Protein AF-A0A401PYM1-F1 (afdb_monomer)

Solvent-accessible surface area (backbone atoms only — not comparable to full-atom values): 5213 Å² total; per-residue (Å²): 108,72,69,57,55,52,56,62,51,44,58,63,13,51,53,48,14,69,75,70,72,46,59,57,68,62,27,37,53,52,51,52,50,53,53,50,49,55,48,70,75,42,44,74,70,42,48,53,54,51,49,56,51,50,51,53,50,52,53,52,52,50,52,51,51,53,52,52,53,24,58,75,67,67,32,64,70,45,53,52,50,49,37,51,74,65,56,70,67,62,86,86,117

Nearest PDB structures (foldseek):
  3tcu-assembly1_A  TM=3.744E-01  e=5.512E+00  Bacillus cereus ATCC 14579

InterPro domains:
  IPR001734 Sodium/solute symporter [PF00474] (16-80)
  IPR001734 Sodium/solute symporter [PS50283] (1-93)
  IPR038377 Sodium/glucose symporter superfamily [G3DSA:1.20.1730.10] (1-93)
  IPR051163 Sodium:Solute Symporter (SSF) [PTHR42985] (1-93)

Organism: Scyliorhinus torazame (NCBI:txid75743)

Sequence (93 aa):
MFFYLGIVTYTPSFALSQVTGMDMWTSVVITGLACTLYTTLGGIKAVVWTDVFQLCIMVIGLVAVLIQGSIHVGGFGKIWNIARNGSRTDIFE

pLDDT: mean 84.67, std 7.97, range [54.03, 95.81]

Radius of gyration: 18.84 Å; Cα contacts (8 Å, |Δi|>4): 36; chains: 1; bounding box: 50×26×40 Å

Foldseek 3Di:
DVVVVVVVLQVQLVVCCVVVVDDSVVSSVVSVVVVVVQCVVPPPVSVVVVVVVVVVVVVVVVVVCVVVVQVVQPHPVSVVVVCVVVVVPPPPD

Structure (mmCIF, N/CA/C/O backbone):
data_AF-A0A401PYM1-F1
#
_entry.id   AF-A0A401PYM1-F1
#
loop_
_atom_site.group_PDB
_atom_site.id
_atom_site.type_symbol
_atom_site.label_atom_id
_atom_site.label_alt_id
_atom_site.label_comp_id
_atom_site.label_asym_id
_atom_site.label_entity_id
_atom_site.label_seq_id
_atom_site.pdbx_PDB_ins_code
_atom_site.Cartn_x
_atom_site.Cartn_y
_atom_site.Cartn_z
_atom_site.occupancy
_atom_site.B_iso_or_equiv
_atom_site.auth_seq_id
_atom_site.auth_comp_id
_atom_site.auth_asym_id
_atom_site.auth_atom_id
_atom_site.pdbx_PDB_model_num
ATOM 1 N N . MET A 1 1 ? -3.361 11.227 -20.783 1.00 73.75 1 MET A N 1
ATOM 2 C CA . MET A 1 1 ? -2.588 10.089 -20.236 1.00 73.75 1 MET A CA 1
ATOM 3 C C . MET A 1 1 ? -1.625 10.523 -19.136 1.00 73.75 1 MET A C 1
ATOM 5 O O . MET A 1 1 ? -1.771 10.044 -18.023 1.00 73.75 1 MET A O 1
ATOM 9 N N . PHE A 1 2 ? -0.714 11.472 -19.388 1.00 80.50 2 PHE A N 1
ATOM 10 C CA . PHE A 1 2 ? 0.254 11.941 -18.379 1.00 80.50 2 PHE A CA 1
ATOM 11 C C . PHE A 1 2 ? -0.383 12.427 -17.062 1.00 80.50 2 PHE A C 1
ATOM 13 O O . PHE A 1 2 ? 0.020 11.976 -15.996 1.00 80.50 2 PHE A O 1
ATOM 20 N N . PHE A 1 3 ? -1.435 13.252 -17.121 1.00 87.56 3 PHE A N 1
ATOM 21 C CA . PHE A 1 3 ? -2.154 13.700 -15.916 1.00 87.56 3 PHE A CA 1
ATOM 22 C C . PHE A 1 3 ? 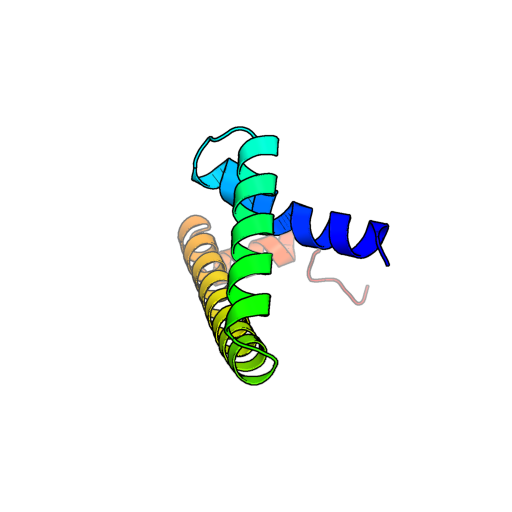-2.817 12.556 -15.135 1.00 87.56 3 PHE A C 1
ATOM 24 O O . PHE A 1 3 ? -2.791 12.549 -13.910 1.00 87.56 3 PHE A O 1
ATOM 31 N N . TYR A 1 4 ? -3.369 11.566 -15.839 1.00 88.31 4 TYR A N 1
ATOM 32 C CA . TYR A 1 4 ? -4.007 10.405 -15.218 1.00 88.31 4 TYR A CA 1
ATOM 33 C C . TYR A 1 4 ? -2.987 9.546 -14.461 1.00 88.31 4 TYR A C 1
ATOM 35 O O . TYR A 1 4 ? -3.203 9.223 -13.298 1.00 88.31 4 TYR A O 1
ATOM 43 N N . LEU A 1 5 ? -1.837 9.254 -15.080 1.00 87.81 5 LEU A N 1
ATOM 44 C CA . LEU A 1 5 ? -0.751 8.510 -14.433 1.00 87.81 5 LEU A CA 1
ATOM 45 C C . LEU A 1 5 ? -0.184 9.256 -13.215 1.00 87.81 5 LEU A C 1
ATOM 47 O O . LEU A 1 5 ? 0.129 8.624 -12.206 1.00 87.81 5 LEU A O 1
ATOM 51 N N . GLY A 1 6 ? -0.111 10.591 -13.277 1.00 86.00 6 GLY A N 1
ATOM 52 C CA . GLY A 1 6 ? 0.268 11.426 -12.135 1.00 86.00 6 GLY A CA 1
ATOM 53 C C . GLY A 1 6 ? -0.691 11.279 -10.950 1.00 86.00 6 GLY A C 1
ATOM 54 O O . GLY A 1 6 ? -0.248 11.032 -9.831 1.00 86.00 6 GLY A O 1
ATOM 55 N N . ILE A 1 7 ? -2.003 11.346 -11.199 1.00 87.88 7 ILE A N 1
ATOM 56 C CA . ILE A 1 7 ? -3.032 11.170 -10.160 1.00 87.88 7 ILE A CA 1
ATOM 57 C C . ILE A 1 7 ? -2.984 9.755 -9.569 1.00 87.88 7 ILE A C 1
ATOM 59 O O . ILE A 1 7 ? -3.011 9.595 -8.353 1.00 87.88 7 ILE A O 1
ATOM 63 N N . VAL A 1 8 ? -2.864 8.724 -10.408 1.00 88.12 8 VAL A N 1
ATOM 64 C CA . VAL A 1 8 ? -2.833 7.325 -9.947 1.00 88.12 8 VAL A CA 1
ATOM 65 C C . VAL A 1 8 ? -1.581 7.024 -9.118 1.00 88.12 8 VAL A C 1
ATOM 67 O O . VAL A 1 8 ? -1.663 6.282 -8.145 1.00 88.12 8 VAL A O 1
ATOM 70 N N . THR A 1 9 ? -0.434 7.628 -9.444 1.00 88.25 9 THR A N 1
ATOM 71 C CA . THR A 1 9 ? 0.816 7.452 -8.676 1.00 88.25 9 THR A CA 1
ATOM 72 C C . THR A 1 9 ? 0.799 8.233 -7.357 1.00 88.25 9 THR A C 1
ATOM 74 O O . THR A 1 9 ? 1.467 7.854 -6.392 1.00 88.25 9 THR A O 1
ATOM 77 N N . TYR A 1 10 ? 0.010 9.307 -7.275 1.00 89.88 10 TYR A N 1
ATOM 78 C CA . TYR A 1 10 ? -0.107 10.133 -6.075 1.00 89.88 10 TYR A CA 1
ATOM 79 C C . TYR A 1 10 ? -0.721 9.368 -4.896 1.00 89.88 10 TYR A C 1
ATOM 81 O O . TYR A 1 10 ? -0.191 9.432 -3.790 1.00 89.88 10 TYR A O 1
ATOM 89 N N . THR A 1 11 ? -1.788 8.596 -5.120 1.00 88.50 11 THR A N 1
ATOM 90 C CA . THR A 1 11 ? -2.493 7.846 -4.064 1.00 88.50 11 THR A CA 1
ATOM 91 C C . THR A 1 11 ? -1.596 6.881 -3.266 1.00 88.50 11 THR A C 1
ATOM 93 O O . THR A 1 11 ? -1.565 7.004 -2.038 1.00 88.50 11 THR A O 1
ATOM 96 N N . PRO A 1 12 ? -0.833 5.955 -3.886 1.00 87.00 12 PRO A N 1
ATOM 97 C CA . PRO A 1 12 ? 0.063 5.066 -3.144 1.00 87.00 12 PRO A CA 1
ATOM 98 C C . PRO A 1 12 ? 1.224 5.826 -2.490 1.00 87.00 12 PRO A C 1
ATOM 100 O O . PRO A 1 12 ? 1.622 5.492 -1.377 1.00 87.00 12 PRO A O 1
ATOM 103 N N . SER A 1 13 ? 1.718 6.892 -3.125 1.00 88.88 13 SER A N 1
ATOM 104 C CA . SER A 1 13 ? 2.792 7.726 -2.571 1.00 88.88 13 SER A CA 1
ATOM 105 C C . SER A 1 13 ? 2.343 8.497 -1.325 1.00 88.88 13 SER A C 1
ATOM 107 O O . SER A 1 13 ? 3.098 8.622 -0.363 1.00 88.88 13 SER A O 1
ATOM 109 N N . PHE A 1 14 ? 1.100 8.983 -1.319 1.00 89.81 14 PHE A N 1
ATOM 110 C CA . PHE A 1 14 ? 0.483 9.621 -0.161 1.00 89.81 14 PHE A CA 1
ATOM 111 C C . PHE A 1 14 ? 0.299 8.625 0.986 1.00 89.81 14 PHE A C 1
ATOM 113 O O . PHE A 1 14 ? 0.687 8.917 2.114 1.00 89.81 14 PHE A O 1
ATOM 120 N N . ALA A 1 15 ? -0.220 7.428 0.697 1.00 88.81 15 ALA A N 1
ATOM 121 C CA . ALA A 1 15 ? -0.354 6.373 1.698 1.00 88.81 15 ALA A CA 1
ATOM 122 C C . ALA A 1 15 ? 1.007 5.995 2.314 1.00 88.81 15 ALA A C 1
ATOM 124 O O . ALA A 1 15 ? 1.123 5.902 3.535 1.00 88.81 15 ALA A O 1
ATOM 125 N N . LEU A 1 16 ? 2.053 5.852 1.491 1.00 88.06 16 LEU A N 1
ATOM 126 C CA . LEU A 1 16 ? 3.408 5.547 1.957 1.00 88.06 16 LEU A CA 1
ATOM 127 C C . LEU A 1 16 ? 3.986 6.667 2.836 1.00 88.06 16 LEU A C 1
ATOM 129 O O . LEU A 1 16 ? 4.552 6.385 3.893 1.00 88.06 16 LEU A O 1
ATOM 133 N N . SER A 1 17 ? 3.805 7.928 2.437 1.00 91.06 17 SER A N 1
ATOM 134 C CA . SER A 1 17 ? 4.221 9.099 3.220 1.00 91.06 17 SER A CA 1
ATOM 135 C C . SER A 1 17 ? 3.528 9.149 4.588 1.00 91.06 17 SER A C 1
ATOM 137 O O . SER A 1 17 ? 4.198 9.366 5.594 1.00 91.06 17 SER A O 1
ATOM 139 N N . GLN A 1 18 ? 2.224 8.854 4.660 1.00 88.88 18 GLN A N 1
ATOM 140 C CA . GLN A 1 18 ? 1.470 8.825 5.922 1.00 88.88 18 GLN A CA 1
ATOM 141 C C . GLN A 1 18 ? 1.912 7.700 6.867 1.00 88.88 18 GLN A C 1
ATOM 143 O O . GLN A 1 18 ? 1.976 7.906 8.075 1.00 88.88 18 GLN A O 1
ATOM 148 N N . VAL A 1 19 ? 2.230 6.517 6.336 1.00 88.06 19 VAL A N 1
ATOM 149 C CA . VAL A 1 19 ? 2.639 5.363 7.158 1.00 88.06 19 VAL A CA 1
ATOM 150 C C . VAL A 1 19 ? 4.098 5.471 7.610 1.00 88.06 19 VAL A C 1
ATOM 152 O O . VAL A 1 19 ? 4.431 5.056 8.716 1.00 88.06 19 VAL A O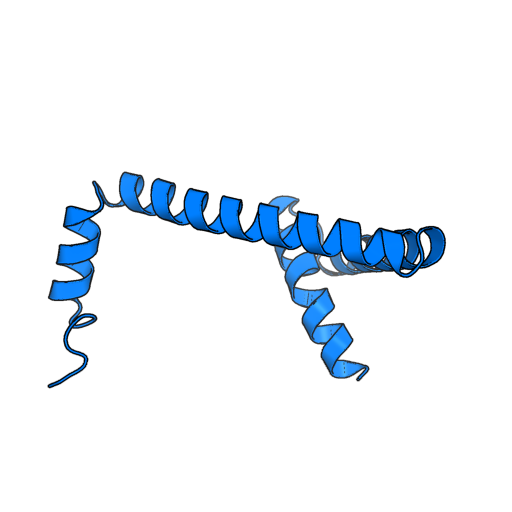 1
ATOM 155 N N . THR A 1 20 ? 4.969 6.035 6.772 1.00 87.38 20 THR A N 1
ATOM 156 C CA . THR A 1 20 ? 6.419 6.108 7.038 1.00 87.38 20 THR A CA 1
ATOM 157 C C . THR A 1 20 ? 6.830 7.435 7.690 1.00 87.38 20 THR A C 1
ATOM 159 O O . THR A 1 20 ? 7.935 7.549 8.210 1.00 87.38 20 THR A O 1
ATOM 162 N N . GLY A 1 21 ? 5.969 8.460 7.648 1.00 84.69 21 GLY A N 1
ATOM 163 C CA . GLY A 1 21 ? 6.272 9.819 8.114 1.00 84.69 21 GLY A CA 1
ATOM 164 C C . GLY A 1 21 ? 7.297 10.564 7.248 1.00 84.69 21 GLY A C 1
ATOM 165 O O . GLY A 1 21 ? 7.850 11.575 7.676 1.00 84.69 21 GLY A O 1
ATOM 166 N N . MET A 1 22 ? 7.586 10.055 6.047 1.00 86.19 22 MET A N 1
ATOM 167 C CA . MET A 1 22 ? 8.555 10.638 5.118 1.00 86.19 22 MET A CA 1
ATOM 168 C C . MET A 1 22 ? 7.928 11.748 4.276 1.00 86.19 22 MET A C 1
ATOM 170 O O . MET A 1 22 ? 6.722 11.741 4.020 1.00 86.19 22 MET A O 1
ATOM 174 N N . ASP A 1 23 ? 8.768 12.657 3.774 1.00 88.94 23 ASP A N 1
ATOM 175 C CA . ASP A 1 23 ? 8.334 13.700 2.847 1.00 88.94 23 ASP A CA 1
ATOM 176 C C . ASP A 1 23 ? 7.635 13.109 1.607 1.00 88.94 23 ASP A C 1
ATOM 178 O O . ASP A 1 23 ? 7.986 12.032 1.097 1.00 88.94 23 ASP A O 1
ATOM 182 N N . MET A 1 24 ? 6.619 13.827 1.129 1.00 87.19 24 MET A N 1
ATOM 183 C CA . MET A 1 24 ? 5.782 13.389 0.021 1.00 87.19 24 MET A CA 1
ATOM 184 C C . MET A 1 24 ? 6.587 13.201 -1.268 1.00 87.19 24 MET A C 1
ATOM 186 O O . MET A 1 24 ? 6.375 12.213 -1.973 1.00 87.19 24 MET A O 1
ATOM 190 N N . TRP A 1 25 ? 7.541 14.089 -1.560 1.00 88.31 25 TRP A N 1
ATOM 191 C CA . TRP A 1 25 ? 8.357 13.992 -2.770 1.00 88.31 25 TRP A CA 1
ATOM 192 C C . TRP A 1 25 ? 9.223 12.738 -2.768 1.00 88.31 25 TRP A C 1
ATOM 194 O O . TRP A 1 25 ? 9.283 12.025 -3.771 1.00 88.31 25 TRP A O 1
ATOM 204 N N . THR A 1 26 ? 9.824 12.414 -1.624 1.00 87.19 26 THR A N 1
ATOM 205 C CA . THR A 1 26 ? 10.625 11.195 -1.460 1.00 87.19 26 THR A CA 1
ATOM 206 C C . THR A 1 26 ? 9.773 9.942 -1.665 1.00 87.19 26 THR A C 1
ATOM 208 O O . THR A 1 26 ? 10.186 9.015 -2.361 1.00 87.19 26 THR A O 1
ATOM 211 N N . SER A 1 27 ? 8.548 9.936 -1.138 1.00 89.44 27 SER A N 1
ATOM 212 C CA . SER A 1 27 ? 7.616 8.811 -1.291 1.00 89.44 27 SER A CA 1
ATOM 213 C C . SER A 1 27 ? 7.169 8.614 -2.746 1.00 89.44 27 SER A C 1
ATOM 215 O O . SER A 1 27 ? 7.064 7.475 -3.207 1.00 89.44 27 SER A O 1
ATOM 217 N N . VAL A 1 28 ? 6.968 9.707 -3.494 1.00 90.12 28 VAL A N 1
ATOM 218 C CA . VAL A 1 28 ? 6.641 9.666 -4.931 1.00 90.12 28 VAL A CA 1
ATOM 219 C C . VAL A 1 28 ? 7.784 9.068 -5.744 1.00 90.12 28 VAL A C 1
ATOM 221 O O . VAL A 1 28 ? 7.552 8.185 -6.570 1.00 90.12 28 VAL A O 1
ATOM 224 N N . VAL A 1 29 ? 9.020 9.503 -5.489 1.00 91.50 29 VAL A N 1
ATOM 225 C CA . VAL A 1 29 ? 10.200 8.988 -6.197 1.00 91.50 29 VAL A CA 1
ATOM 226 C C . VAL A 1 29 ? 10.382 7.494 -5.934 1.00 91.50 29 VAL A C 1
ATOM 228 O O . VAL A 1 29 ? 10.566 6.731 -6.880 1.00 91.50 29 VAL A O 1
ATOM 231 N N . ILE A 1 30 ? 10.273 7.058 -4.676 1.00 90.56 30 ILE A N 1
ATOM 232 C CA . ILE A 1 30 ? 10.410 5.643 -4.303 1.00 90.56 30 ILE A CA 1
ATOM 233 C C . ILE A 1 30 ? 9.334 4.793 -4.986 1.00 90.56 30 ILE A C 1
ATOM 235 O O . ILE A 1 30 ? 9.651 3.782 -5.614 1.00 90.56 30 ILE A O 1
ATOM 239 N N . THR A 1 31 ? 8.070 5.215 -4.904 1.00 88.62 31 THR A N 1
ATOM 240 C CA . THR A 1 31 ? 6.939 4.465 -5.469 1.00 88.62 31 THR A CA 1
ATOM 241 C C . THR A 1 31 ? 7.031 4.386 -6.993 1.00 88.62 31 THR A C 1
ATOM 243 O O . THR A 1 31 ? 6.852 3.313 -7.569 1.00 88.62 31 THR A O 1
ATOM 246 N N . GLY A 1 32 ? 7.374 5.492 -7.661 1.00 89.12 32 GLY A N 1
ATOM 247 C CA . GLY A 1 32 ? 7.557 5.528 -9.113 1.00 89.12 32 GLY A CA 1
ATOM 248 C C . GLY A 1 32 ? 8.737 4.677 -9.588 1.00 89.12 32 GLY A C 1
ATOM 249 O O . GLY A 1 32 ? 8.619 3.955 -10.581 1.00 89.12 32 GLY A O 1
ATOM 250 N N . LEU A 1 33 ? 9.858 4.706 -8.861 1.00 90.31 33 LEU A N 1
ATOM 251 C CA . LEU A 1 33 ? 11.043 3.912 -9.181 1.00 90.31 33 LEU A CA 1
ATOM 252 C C . LEU A 1 33 ? 10.774 2.416 -8.989 1.00 90.31 33 LEU A C 1
ATOM 254 O O . LEU A 1 33 ? 11.052 1.634 -9.895 1.00 90.31 33 LEU A O 1
ATOM 258 N N . ALA A 1 34 ? 10.151 2.023 -7.876 1.00 88.06 34 ALA A N 1
ATOM 259 C CA . ALA A 1 34 ? 9.718 0.647 -7.656 1.00 88.06 34 ALA A CA 1
ATOM 260 C C . ALA A 1 34 ? 8.785 0.173 -8.780 1.00 88.06 34 ALA A C 1
ATOM 262 O O . ALA A 1 34 ? 9.020 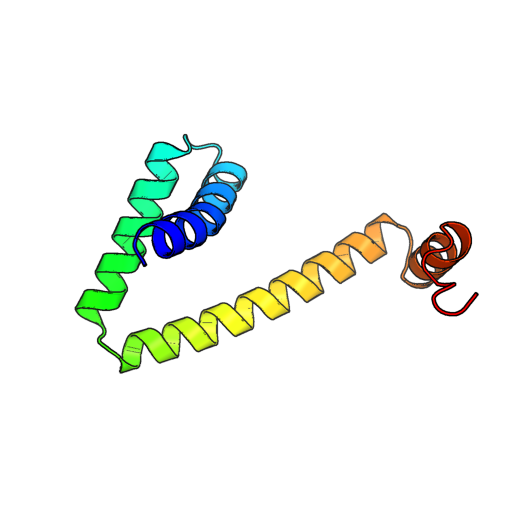-0.888 -9.363 1.00 88.06 34 ALA A O 1
ATOM 263 N N . CYS A 1 35 ? 7.787 0.993 -9.138 1.00 85.75 35 CYS A N 1
ATOM 264 C CA . CYS A 1 35 ? 6.820 0.678 -10.188 1.00 85.75 35 CYS A CA 1
ATOM 265 C C . CYS A 1 35 ? 7.477 0.478 -11.558 1.00 85.75 35 CYS A C 1
ATOM 267 O O . CYS A 1 35 ? 7.207 -0.496 -12.263 1.00 85.75 35 CYS A O 1
ATOM 269 N N . THR A 1 36 ? 8.418 1.356 -11.899 1.00 88.44 36 THR A N 1
ATOM 270 C CA . THR A 1 36 ? 9.169 1.284 -13.156 1.00 88.44 36 THR A CA 1
ATOM 271 C C . THR A 1 36 ? 10.063 0.047 -13.200 1.00 88.44 36 THR A C 1
ATOM 273 O O . THR A 1 36 ? 10.080 -0.665 -14.205 1.00 88.44 36 THR A O 1
ATOM 276 N N . LEU A 1 37 ? 10.781 -0.245 -12.112 1.00 87.81 37 LEU A N 1
ATOM 277 C CA . LEU A 1 37 ? 11.715 -1.368 -12.045 1.00 87.81 37 LEU A CA 1
ATOM 278 C C . LEU A 1 37 ? 11.013 -2.716 -12.215 1.00 87.81 37 LEU A C 1
ATOM 280 O O . LEU A 1 37 ? 11.417 -3.498 -13.077 1.00 87.81 37 LEU A O 1
ATOM 284 N N . TYR A 1 38 ? 9.951 -2.990 -11.449 1.00 81.19 38 TYR A N 1
ATOM 285 C CA . TYR A 1 38 ? 9.282 -4.291 -11.553 1.00 81.19 38 TYR A CA 1
ATOM 286 C C . TYR A 1 38 ? 8.555 -4.453 -12.897 1.00 81.19 38 TYR A C 1
ATOM 288 O O . TYR A 1 38 ? 8.546 -5.549 -13.459 1.00 81.19 38 TYR A O 1
ATOM 296 N N . THR A 1 39 ? 8.008 -3.363 -13.454 1.00 84.94 39 THR A N 1
ATOM 297 C CA . THR A 1 39 ? 7.349 -3.382 -14.770 1.00 84.94 39 THR A CA 1
ATOM 298 C C . THR A 1 39 ? 8.354 -3.668 -15.887 1.00 84.94 39 THR A C 1
ATOM 300 O O . THR A 1 39 ? 8.071 -4.456 -16.789 1.00 84.94 39 THR A O 1
ATOM 303 N N . THR A 1 40 ? 9.549 -3.073 -15.811 1.00 85.19 40 THR A N 1
ATOM 304 C CA . THR A 1 40 ? 10.592 -3.238 -16.835 1.00 85.19 40 THR A CA 1
ATOM 305 C C . THR A 1 40 ? 11.232 -4.627 -16.777 1.00 85.19 40 THR A C 1
ATOM 307 O O . THR A 1 40 ? 11.479 -5.229 -17.817 1.00 85.19 40 THR A O 1
ATOM 310 N N . LEU A 1 41 ? 11.479 -5.161 -15.575 1.00 81.31 41 LEU A N 1
ATOM 311 C CA . LEU A 1 41 ? 12.142 -6.459 -15.394 1.00 81.31 41 LEU A CA 1
ATOM 312 C C . LEU A 1 41 ? 11.229 -7.656 -15.680 1.00 81.31 41 LEU A C 1
ATOM 314 O O . LEU A 1 41 ? 11.700 -8.704 -16.115 1.00 81.31 41 LEU A O 1
ATOM 318 N N . GLY A 1 42 ? 9.933 -7.528 -15.405 1.00 77.00 42 GLY A N 1
ATOM 319 C CA . GLY A 1 42 ? 9.031 -8.673 -15.371 1.00 77.00 42 GLY A CA 1
ATOM 320 C C . GLY A 1 42 ? 8.167 -8.892 -16.621 1.00 77.00 42 GLY A C 1
ATOM 321 O O . GLY A 1 42 ? 7.604 -9.977 -16.803 1.00 77.00 42 GLY A O 1
ATOM 322 N N . GLY A 1 43 ? 8.043 -7.886 -17.492 1.00 83.81 43 GLY A N 1
ATOM 323 C CA . GLY A 1 43 ? 7.143 -7.932 -18.649 1.00 83.81 43 GLY A CA 1
ATOM 324 C C . GLY A 1 43 ? 5.668 -8.154 -18.268 1.00 83.81 43 GLY A C 1
ATOM 325 O O . GLY A 1 43 ? 5.289 -8.110 -17.099 1.00 83.81 43 GLY A O 1
ATOM 326 N N . ILE A 1 44 ? 4.805 -8.434 -19.255 1.00 84.31 44 ILE A N 1
ATOM 327 C CA . ILE A 1 44 ? 3.343 -8.549 -19.037 1.00 84.31 44 ILE A CA 1
ATOM 328 C C . ILE A 1 44 ? 2.991 -9.646 -18.015 1.00 84.31 44 ILE A C 1
ATOM 330 O O . ILE A 1 44 ? 2.073 -9.473 -17.219 1.00 84.31 44 ILE A O 1
ATOM 334 N N . LYS A 1 45 ? 3.732 -10.763 -17.987 1.00 83.81 45 LYS A N 1
ATOM 335 C CA . LYS A 1 45 ? 3.448 -11.873 -17.060 1.00 83.81 45 LYS A CA 1
ATOM 336 C C . LYS A 1 45 ? 3.650 -11.487 -15.595 1.00 83.81 45 LYS A C 1
ATOM 338 O O . LYS A 1 45 ? 2.822 -11.850 -14.764 1.00 83.81 45 LYS A O 1
ATOM 343 N N . ALA A 1 46 ? 4.719 -10.758 -15.278 1.00 84.88 46 ALA A N 1
ATOM 344 C CA . ALA A 1 46 ? 4.948 -10.311 -13.909 1.00 84.88 46 ALA A CA 1
ATOM 345 C C . ALA A 1 46 ? 3.930 -9.254 -13.486 1.00 84.88 46 ALA A C 1
ATOM 347 O O . ALA A 1 46 ? 3.430 -9.324 -12.369 1.00 84.88 46 ALA A O 1
ATOM 348 N N . VAL A 1 47 ? 3.575 -8.337 -14.395 1.00 87.06 47 VAL A N 1
ATOM 349 C CA . VAL A 1 47 ? 2.568 -7.298 -14.132 1.00 87.06 47 VAL A CA 1
ATOM 350 C C . VAL A 1 47 ? 1.223 -7.922 -13.753 1.00 87.06 47 VAL A C 1
ATOM 352 O O . VAL A 1 47 ? 0.606 -7.506 -12.775 1.00 87.06 47 VAL A O 1
ATOM 355 N N . VAL A 1 48 ? 0.795 -8.974 -14.460 1.00 89.38 48 VAL A N 1
ATOM 356 C CA . VAL A 1 48 ? -0.445 -9.696 -14.125 1.00 89.38 48 VAL A CA 1
ATOM 357 C C . VAL A 1 48 ? -0.353 -10.352 -12.747 1.00 89.38 48 VAL A C 1
ATOM 359 O O . VAL A 1 48 ? -1.303 -10.292 -11.972 1.00 89.38 48 VAL A O 1
ATOM 362 N N . TRP A 1 49 ? 0.790 -10.952 -12.407 1.00 88.69 49 TRP A N 1
ATOM 363 C CA . TRP A 1 49 ? 0.959 -11.575 -11.094 1.00 88.69 49 TRP A CA 1
ATOM 364 C C . TRP A 1 49 ? 0.922 -10.540 -9.959 1.00 88.69 49 TRP A C 1
ATOM 366 O O . TRP A 1 49 ? 0.282 -10.771 -8.932 1.00 88.69 49 TRP A O 1
ATOM 376 N N . THR A 1 50 ? 1.532 -9.368 -10.163 1.00 87.44 50 THR A N 1
ATOM 377 C CA . THR A 1 50 ? 1.460 -8.258 -9.203 1.00 87.44 50 THR A CA 1
ATOM 378 C C . THR A 1 50 ? 0.059 -7.656 -9.091 1.00 87.44 50 THR A C 1
ATOM 380 O O . THR A 1 50 ? -0.330 -7.270 -7.993 1.00 87.44 50 THR A O 1
ATOM 383 N N . ASP A 1 51 ? -0.726 -7.626 -10.171 1.00 89.88 51 ASP A N 1
ATOM 384 C CA . ASP A 1 51 ? -2.107 -7.121 -10.153 1.00 89.88 51 ASP A CA 1
ATOM 385 C C . ASP A 1 51 ? -3.034 -8.024 -9.321 1.00 89.88 51 ASP A C 1
ATOM 387 O O . ASP A 1 51 ? -3.775 -7.548 -8.459 1.00 89.88 51 ASP A O 1
ATOM 391 N N . VAL A 1 52 ? -2.905 -9.349 -9.475 1.00 93.12 52 VAL A N 1
ATOM 392 C CA . VAL A 1 52 ? -3.632 -10.323 -8.639 1.00 93.12 52 VAL A CA 1
ATOM 393 C C . VAL A 1 52 ? -3.279 -10.138 -7.162 1.00 93.12 52 VAL A C 1
ATOM 395 O O . VAL A 1 52 ? -4.166 -10.101 -6.309 1.00 93.12 52 VAL A O 1
ATOM 398 N N . PHE A 1 53 ? -1.992 -9.976 -6.848 1.00 91.19 53 PHE A N 1
ATOM 399 C CA . PHE A 1 53 ? -1.543 -9.759 -5.474 1.00 91.19 53 PHE A CA 1
ATOM 400 C C . PHE A 1 53 ? -2.068 -8.439 -4.889 1.00 91.19 53 PHE A C 1
ATOM 402 O O . PHE A 1 53 ? -2.530 -8.410 -3.745 1.00 91.19 53 PHE A O 1
ATOM 409 N N . GLN A 1 54 ? -2.068 -7.364 -5.680 1.00 89.31 54 GLN A N 1
ATOM 410 C CA . GLN A 1 54 ? -2.624 -6.072 -5.286 1.00 89.31 54 GLN A CA 1
ATOM 411 C C . GLN A 1 54 ? -4.123 -6.177 -4.980 1.00 89.31 54 GLN A C 1
ATOM 413 O O . GLN A 1 54 ? -4.566 -5.671 -3.947 1.00 89.31 54 GLN A O 1
ATOM 418 N N . LEU A 1 55 ? -4.896 -6.879 -5.817 1.00 93.75 55 LEU A N 1
ATOM 419 C CA . LEU A 1 55 ? -6.319 -7.128 -5.573 1.00 93.75 55 LEU A CA 1
ATOM 420 C C . LEU A 1 55 ? -6.526 -7.890 -4.259 1.00 93.75 55 LEU A C 1
ATOM 422 O O . LEU A 1 55 ? -7.339 -7.474 -3.432 1.00 93.75 55 LEU A O 1
ATOM 426 N N . CYS A 1 56 ? -5.765 -8.962 -4.026 1.00 94.62 56 CYS A N 1
ATOM 427 C CA . CYS A 1 56 ? -5.857 -9.737 -2.790 1.00 94.62 56 CYS A CA 1
ATOM 428 C C . CYS A 1 56 ? -5.591 -8.876 -1.545 1.00 94.62 56 CYS A C 1
ATOM 430 O O . CYS A 1 56 ? -6.377 -8.917 -0.596 1.00 94.62 56 CYS A O 1
ATOM 432 N N . ILE A 1 57 ? -4.527 -8.067 -1.551 1.00 93.38 57 ILE A N 1
ATOM 433 C CA . ILE A 1 57 ? -4.198 -7.189 -0.418 1.00 93.38 57 ILE A CA 1
ATOM 434 C C . ILE A 1 57 ? -5.284 -6.136 -0.203 1.00 93.38 57 ILE A C 1
ATOM 436 O O . ILE A 1 57 ? -5.663 -5.891 0.940 1.00 93.38 57 ILE A O 1
ATOM 440 N N . MET A 1 58 ? -5.812 -5.534 -1.271 1.00 92.94 58 MET A N 1
ATOM 441 C CA . MET A 1 58 ? -6.879 -4.534 -1.171 1.00 92.94 58 MET A CA 1
ATOM 442 C C . MET A 1 58 ? -8.131 -5.108 -0.497 1.00 92.94 58 MET A C 1
ATOM 444 O O . MET A 1 58 ? -8.701 -4.472 0.388 1.00 92.94 58 MET A O 1
ATOM 448 N N . VAL A 1 59 ? -8.529 -6.332 -0.862 1.00 94.75 59 VAL A N 1
ATOM 449 C CA . VAL A 1 59 ? -9.682 -7.014 -0.253 1.00 94.75 59 VAL A CA 1
ATOM 450 C C . VAL A 1 59 ? -9.424 -7.323 1.222 1.00 94.75 59 VAL A C 1
ATOM 452 O O . VAL A 1 59 ? -10.275 -7.042 2.066 1.00 94.75 59 VAL A O 1
ATOM 455 N N . ILE A 1 60 ? -8.245 -7.852 1.557 1.00 95.81 60 ILE A N 1
ATOM 456 C CA . ILE A 1 60 ? -7.874 -8.141 2.951 1.00 95.81 60 ILE A CA 1
ATOM 457 C C . ILE A 1 60 ? -7.851 -6.854 3.782 1.00 95.81 60 ILE A C 1
ATOM 459 O O . ILE A 1 60 ? -8.404 -6.827 4.879 1.00 95.81 60 ILE A O 1
ATOM 463 N N . GLY A 1 61 ? -7.261 -5.780 3.252 1.00 93.69 61 GLY A N 1
ATOM 464 C CA . GLY A 1 61 ? -7.216 -4.472 3.900 1.00 93.69 61 GLY A CA 1
ATOM 465 C C . GLY A 1 61 ? -8.611 -3.911 4.157 1.00 93.69 61 GLY A C 1
ATOM 466 O O . GLY A 1 61 ? -8.895 -3.462 5.265 1.00 93.69 61 GLY A O 1
ATOM 467 N N . LEU A 1 62 ? -9.514 -4.014 3.179 1.00 94.12 62 LEU A N 1
ATOM 468 C CA . LEU A 1 62 ? -10.908 -3.604 3.339 1.00 94.12 62 LEU A CA 1
ATOM 469 C C . LEU A 1 62 ? -11.601 -4.380 4.468 1.00 94.12 62 LEU A C 1
ATOM 471 O O . LEU A 1 62 ? -12.216 -3.775 5.345 1.00 94.12 62 LEU A O 1
ATOM 475 N N . VAL A 1 63 ? -11.480 -5.710 4.477 1.00 93.88 63 VAL A N 1
ATOM 476 C CA . VAL A 1 63 ? -12.078 -6.556 5.521 1.00 93.88 63 VAL A CA 1
ATOM 477 C C . VAL A 1 63 ? -11.483 -6.234 6.894 1.00 93.88 63 VAL A C 1
ATOM 479 O O . VAL A 1 63 ? -12.224 -6.104 7.867 1.00 93.88 63 VAL A O 1
ATOM 482 N N . ALA A 1 64 ? -10.167 -6.035 6.980 1.00 93.50 64 ALA A N 1
ATOM 483 C CA . ALA A 1 64 ? -9.494 -5.666 8.221 1.00 93.50 64 ALA A CA 1
ATOM 484 C C . ALA A 1 64 ? -9.994 -4.320 8.768 1.00 93.50 64 ALA A C 1
ATOM 486 O O . ALA A 1 64 ? -10.311 -4.224 9.955 1.00 93.50 64 ALA A O 1
ATOM 487 N N . VAL A 1 65 ? -10.131 -3.304 7.909 1.00 91.31 65 VAL A N 1
ATOM 488 C CA . VAL A 1 65 ? -10.681 -1.990 8.283 1.00 91.3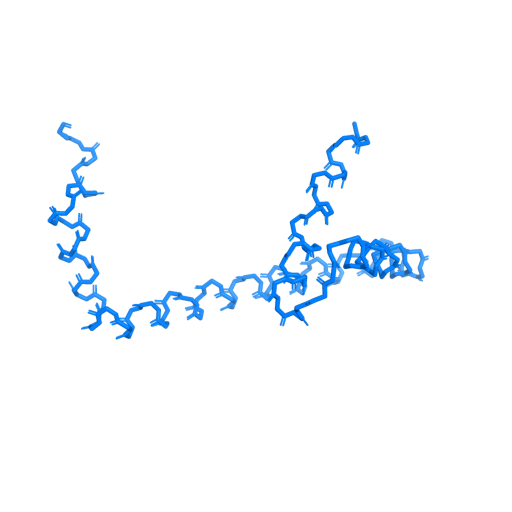1 65 VAL A CA 1
ATOM 489 C C . VAL A 1 65 ? -12.132 -2.115 8.751 1.00 91.31 65 VAL A C 1
ATOM 491 O O . VAL A 1 65 ? -12.489 -1.530 9.773 1.00 91.31 65 VAL A O 1
ATOM 494 N N . LEU A 1 66 ? -12.962 -2.913 8.070 1.00 88.88 66 LEU A N 1
ATOM 495 C CA . LEU A 1 66 ? -14.351 -3.149 8.475 1.00 88.88 66 LEU A CA 1
ATOM 496 C C . LEU A 1 66 ? -14.447 -3.820 9.849 1.00 88.88 66 LEU A C 1
ATOM 498 O O . LEU A 1 66 ? -15.251 -3.397 10.681 1.00 88.88 66 LEU A O 1
ATOM 502 N N . ILE A 1 67 ? -13.626 -4.837 10.114 1.00 89.12 67 ILE A N 1
ATOM 503 C CA . ILE A 1 67 ? -13.610 -5.536 11.405 1.00 89.12 67 ILE A CA 1
ATOM 504 C C . ILE A 1 67 ? -13.129 -4.598 12.517 1.00 89.12 67 ILE A C 1
ATOM 506 O O . ILE A 1 67 ? -13.804 -4.475 13.538 1.00 89.12 67 ILE A O 1
ATOM 510 N N . GLN A 1 68 ? -12.008 -3.898 12.319 1.00 88.69 68 GLN A N 1
ATOM 511 C CA . GLN A 1 68 ? -11.466 -2.963 13.313 1.00 88.69 68 GLN A CA 1
ATOM 512 C C . GLN A 1 68 ? -12.432 -1.811 13.601 1.00 88.69 68 GLN A C 1
ATOM 514 O O . GLN A 1 68 ? -12.695 -1.501 14.763 1.00 88.69 68 GLN A O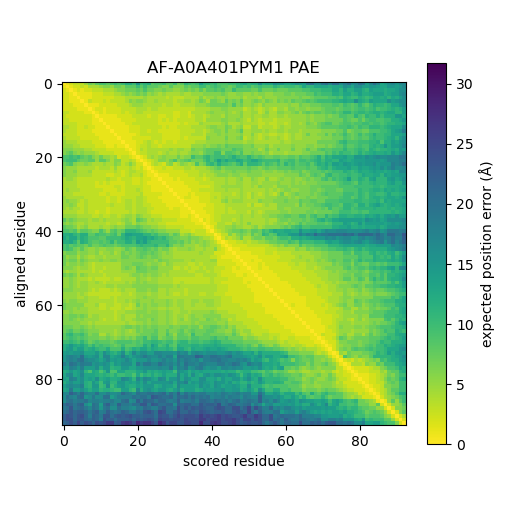 1
ATOM 519 N N . GLY A 1 69 ? -13.038 -1.234 12.560 1.00 86.50 69 GLY A N 1
ATOM 520 C CA . GLY A 1 69 ? -14.081 -0.221 12.710 1.00 86.50 69 GLY A CA 1
ATOM 521 C C . GLY A 1 69 ? -15.290 -0.749 13.485 1.00 86.50 69 GLY A C 1
ATOM 522 O O . GLY A 1 69 ? -15.810 -0.068 14.367 1.00 86.50 69 GLY A O 1
ATOM 523 N N . SER A 1 70 ? -15.690 -1.996 13.230 1.00 85.38 70 SER A N 1
ATOM 524 C CA . SER A 1 70 ? -16.794 -2.642 13.947 1.00 85.38 70 SER A CA 1
ATOM 525 C C . SER A 1 70 ? -16.495 -2.875 15.417 1.00 85.38 70 SER A C 1
ATOM 527 O O . SER A 1 70 ? -17.354 -2.606 16.254 1.00 85.38 70 SER A O 1
ATOM 529 N N . ILE A 1 71 ? -15.284 -3.314 15.756 1.00 85.81 71 ILE A N 1
ATOM 530 C CA . ILE A 1 71 ? -14.863 -3.478 17.150 1.00 85.81 71 ILE A CA 1
ATOM 531 C C . ILE A 1 71 ? -14.838 -2.117 17.856 1.00 85.81 71 ILE A C 1
ATOM 533 O O . ILE A 1 71 ? -15.397 -1.991 18.944 1.00 85.81 71 ILE A O 1
ATOM 537 N N . HIS A 1 72 ? -14.273 -1.086 17.220 1.00 83.12 72 HIS A N 1
ATOM 538 C CA . HIS A 1 72 ? -14.152 0.2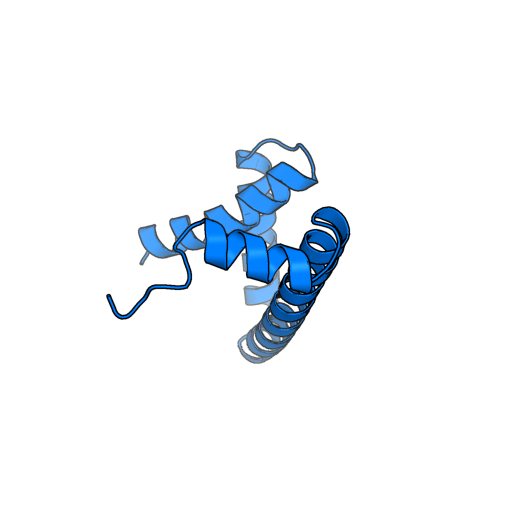50 17.810 1.00 83.12 72 HIS A CA 1
ATOM 539 C C . HIS A 1 72 ? -15.511 0.902 18.110 1.00 83.12 72 HIS A C 1
ATOM 541 O O . HIS A 1 72 ? -15.682 1.569 19.127 1.00 83.12 72 HIS A O 1
ATOM 547 N N . VAL A 1 73 ? -16.510 0.672 17.254 1.00 79.38 73 VAL A N 1
ATOM 548 C CA . VAL A 1 73 ? -17.869 1.209 17.432 1.00 79.38 73 VAL A CA 1
ATOM 549 C C . VAL A 1 73 ? -18.689 0.408 18.463 1.00 79.38 73 VAL A C 1
ATOM 551 O O . VAL A 1 73 ? -19.666 0.930 19.012 1.00 79.38 73 VAL A O 1
ATOM 554 N N . GLY A 1 74 ? -18.273 -0.818 18.800 1.00 80.75 74 GLY A N 1
ATOM 555 C CA . GLY A 1 74 ? -18.950 -1.701 19.759 1.00 80.75 74 GLY A CA 1
ATOM 556 C C . GLY A 1 74 ? -19.838 -2.774 19.117 1.00 80.75 74 GLY A C 1
ATOM 557 O O . GLY A 1 74 ? -20.813 -3.209 19.724 1.00 80.75 74 GLY A O 1
ATOM 558 N N . GLY A 1 75 ? -19.522 -3.183 17.887 1.00 80.19 75 GLY A N 1
ATOM 559 C CA . GLY A 1 75 ? -20.153 -4.280 17.152 1.00 80.19 75 GLY A CA 1
ATOM 560 C C . GLY A 1 75 ? -20.932 -3.843 15.906 1.00 80.19 75 GLY A C 1
ATOM 561 O O . GLY A 1 75 ? -21.396 -2.706 15.792 1.00 80.19 75 GLY A O 1
ATOM 562 N N . PHE A 1 76 ? -21.136 -4.788 14.979 1.00 72.94 76 PHE A N 1
ATOM 563 C CA . PHE A 1 76 ? -21.882 -4.572 13.727 1.00 72.94 76 PHE A CA 1
ATOM 564 C C . PHE A 1 76 ? -23.318 -4.072 13.959 1.00 72.94 76 PHE A C 1
ATOM 566 O O . PHE A 1 76 ? -23.809 -3.230 13.208 1.00 72.94 76 PH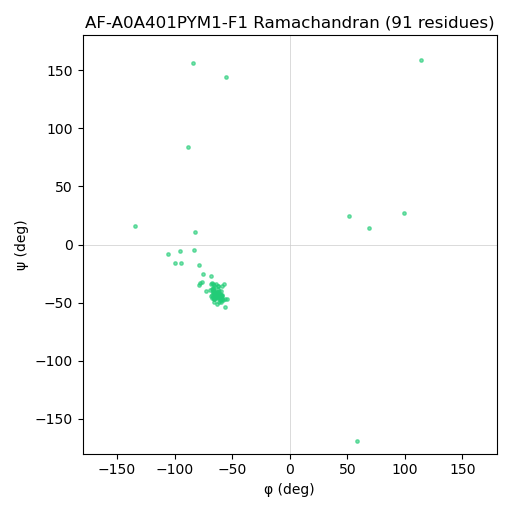E A O 1
ATOM 573 N N . GLY A 1 77 ? -23.976 -4.514 15.037 1.00 73.31 77 GLY A N 1
ATOM 574 C CA . GLY A 1 77 ? -25.325 -4.053 15.386 1.00 73.31 77 GLY A CA 1
ATOM 575 C C . GLY A 1 77 ? -25.387 -2.562 15.731 1.00 73.31 77 GLY A C 1
ATOM 576 O O . GLY A 1 77 ? -26.354 -1.881 15.389 1.00 73.31 77 GLY A O 1
ATOM 577 N N . LYS A 1 78 ? -24.331 -2.017 16.347 1.00 72.62 78 LYS A N 1
ATOM 578 C CA . LYS A 1 78 ? -24.255 -0.591 16.676 1.00 72.62 78 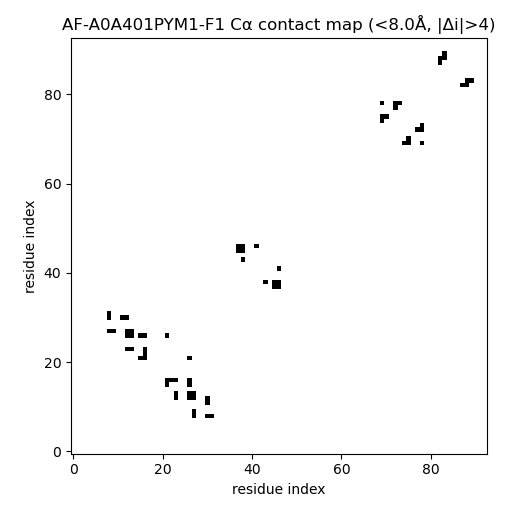LYS A CA 1
ATOM 579 C C . LYS A 1 78 ? -23.915 0.256 15.451 1.00 72.62 78 LYS A C 1
ATOM 581 O O . LYS A 1 78 ? -24.477 1.336 15.316 1.00 72.62 78 LYS A O 1
ATOM 586 N N . ILE A 1 79 ? -23.110 -0.257 14.515 1.00 78.94 79 ILE A N 1
ATOM 587 C CA . ILE A 1 79 ? -22.914 0.379 13.198 1.00 78.94 79 ILE A CA 1
ATOM 588 C C . ILE A 1 79 ? -24.244 0.497 12.454 1.00 78.94 79 ILE A C 1
ATOM 590 O O . ILE A 1 79 ? -24.558 1.570 11.945 1.00 78.94 79 ILE A O 1
ATOM 594 N N . TRP A 1 80 ? -25.043 -0.573 12.422 1.00 74.50 80 TRP A N 1
ATOM 595 C CA . TRP A 1 80 ? -26.340 -0.561 11.746 1.00 74.50 80 TRP A CA 1
ATOM 596 C C . TRP A 1 80 ? -27.318 0.434 12.384 1.00 74.50 80 TRP A C 1
ATOM 598 O O . TRP A 1 80 ? -27.979 1.191 11.678 1.00 74.50 80 TRP A O 1
ATOM 608 N N . ASN A 1 81 ? -27.353 0.508 13.719 1.00 75.69 81 ASN A N 1
ATOM 609 C CA . ASN A 1 81 ? -28.152 1.511 14.428 1.00 75.69 81 ASN A CA 1
ATOM 610 C C . ASN A 1 81 ? -27.653 2.944 14.203 1.00 75.69 81 ASN A C 1
ATOM 612 O O . ASN A 1 81 ? -28.471 3.844 14.065 1.00 75.69 81 ASN A O 1
ATOM 616 N N . ILE A 1 82 ? -26.339 3.176 14.125 1.00 77.81 82 ILE A N 1
ATOM 617 C CA . ILE A 1 82 ? -25.781 4.496 13.788 1.00 77.81 82 ILE A CA 1
ATOM 618 C C . ILE A 1 82 ? -26.119 4.872 12.343 1.00 77.81 82 ILE A C 1
ATOM 620 O O . ILE A 1 82 ? -26.481 6.015 12.083 1.00 77.81 82 ILE A O 1
ATOM 624 N N . ALA A 1 83 ? -26.040 3.929 11.402 1.00 77.38 83 ALA A N 1
ATOM 625 C CA . ALA A 1 83 ? -26.429 4.163 10.015 1.00 77.38 83 ALA A CA 1
ATOM 626 C C . ALA A 1 83 ? -27.924 4.504 9.902 1.00 77.38 83 ALA A C 1
ATOM 628 O O . ALA A 1 83 ? -28.282 5.436 9.184 1.00 77.38 83 ALA A O 1
ATOM 629 N N . ARG A 1 84 ? -28.775 3.810 10.666 1.00 73.81 84 ARG A N 1
ATOM 630 C CA . ARG A 1 84 ? -30.217 4.072 10.733 1.00 73.81 84 ARG A CA 1
ATOM 631 C C . ARG A 1 84 ? -30.553 5.405 11.407 1.00 73.81 84 ARG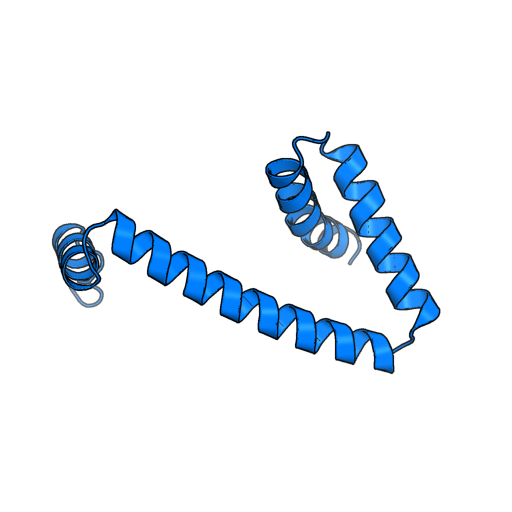 A C 1
ATOM 633 O O . ARG A 1 84 ? -31.336 6.167 10.860 1.00 73.81 84 ARG A O 1
ATOM 640 N N . ASN A 1 85 ? -29.913 5.736 12.529 1.00 77.12 85 ASN A N 1
ATOM 641 C CA . ASN A 1 85 ? -30.093 7.033 13.198 1.00 77.12 85 ASN A CA 1
ATOM 642 C C . ASN A 1 85 ? -29.517 8.208 12.400 1.00 77.12 85 ASN A C 1
ATOM 644 O O . ASN A 1 85 ? -29.973 9.334 12.557 1.00 77.12 85 ASN A O 1
ATOM 648 N N . GLY A 1 86 ? -28.504 7.967 11.568 1.00 78.00 86 GLY A N 1
ATOM 649 C CA . GLY A 1 86 ? -27.929 8.974 10.681 1.00 78.00 86 GLY A CA 1
ATOM 650 C C . GLY A 1 86 ? -28.704 9.172 9.377 1.00 78.00 86 GLY A C 1
ATOM 651 O O . GLY A 1 86 ? -28.139 9.770 8.464 1.00 78.00 86 GLY A O 1
ATOM 652 N N . SER A 1 87 ? -29.917 8.614 9.249 1.00 71.12 87 SER A N 1
ATOM 653 C CA . SER A 1 87 ? -30.730 8.608 8.019 1.00 71.12 87 SER A CA 1
ATOM 654 C C . SER A 1 87 ? -29.978 8.100 6.779 1.00 71.12 87 SER A C 1
ATOM 656 O O . SER A 1 87 ? -30.322 8.421 5.650 1.00 71.12 87 SER A O 1
ATOM 658 N N . ARG A 1 88 ? -28.935 7.277 6.962 1.00 66.62 88 ARG A N 1
ATOM 659 C CA . ARG A 1 88 ? -28.148 6.691 5.859 1.00 66.62 88 ARG A CA 1
ATOM 660 C C . ARG A 1 88 ? -28.797 5.438 5.270 1.00 66.62 88 ARG A C 1
ATOM 662 O O . ARG A 1 88 ? -28.267 4.875 4.317 1.00 66.62 88 ARG A O 1
ATOM 669 N N . THR A 1 89 ? -29.900 4.980 5.861 1.00 66.44 89 THR A N 1
ATOM 670 C CA . THR A 1 89 ? -30.667 3.810 5.411 1.00 66.44 89 THR A CA 1
ATOM 671 C C . THR A 1 89 ? -31.984 4.166 4.722 1.00 66.44 89 THR A C 1
ATOM 673 O O . THR A 1 89 ? -32.598 3.265 4.157 1.00 66.44 89 THR A O 1
ATOM 676 N N . ASP A 1 90 ? -32.403 5.435 4.735 1.00 64.44 90 ASP A N 1
ATOM 677 C CA . ASP A 1 90 ? -33.575 5.911 3.990 1.00 64.44 90 ASP A CA 1
ATOM 678 C C . ASP A 1 90 ? -33.127 6.324 2.590 1.00 64.44 90 ASP A C 1
ATOM 680 O O . ASP A 1 90 ? -32.762 7.462 2.322 1.00 64.44 90 ASP A O 1
ATOM 684 N N . ILE A 1 91 ? -33.046 5.331 1.708 1.00 64.62 91 ILE A N 1
ATOM 685 C CA . ILE A 1 91 ? -32.656 5.504 0.299 1.00 64.62 91 ILE A CA 1
ATOM 686 C C . ILE A 1 91 ? -33.894 5.650 -0.607 1.00 64.62 91 ILE A C 1
ATOM 688 O O . ILE A 1 91 ? -33.756 5.848 -1.810 1.00 64.62 91 ILE A O 1
ATOM 692 N N . PHE A 1 92 ? -35.094 5.494 -0.035 1.00 66.50 92 PHE A N 1
ATOM 693 C CA . PHE A 1 92 ? -36.369 5.375 -0.750 1.00 66.50 92 PHE A CA 1
ATOM 694 C C . PHE A 1 92 ? -37.502 6.234 -0.160 1.00 66.50 92 PHE A C 1
ATOM 696 O O . PHE A 1 92 ? -38.661 5.996 -0.499 1.00 66.50 92 PHE A O 1
ATOM 703 N N . GLU A 1 93 ? -37.181 7.220 0.681 1.00 54.03 93 GLU A N 1
ATOM 704 C CA . GLU A 1 93 ? -38.107 8.311 1.028 1.00 54.03 93 GLU A CA 1
ATOM 705 C C . GLU A 1 93 ? -37.658 9.615 0.361 1.00 54.03 93 GLU A C 1
ATOM 707 O O . GLU A 1 93 ? -36.426 9.842 0.289 1.00 54.03 93 GLU A O 1
#

Mean predicted aligned error: 7.82 Å

Secondary structure (DSSP, 8-state):
-HHHHHHHHHHHHHHHHHHH---HHHHHHHHHHHHHHHHHHHHHHHHHHHHHHHHHHHHHHHHHHHHHHHHHHTSHHHHHHHHHHTT-S-S--